Protein AF-H9ME21-F1 (afdb_monomer)

Mean predicted aligned error: 4.6 Å

Radius of gyration: 16.77 Å; Cα contacts (8 Å, |Δi|>4): 296; chains: 1; bounding box: 39×37×43 Å

Structure (mmCIF, N/CA/C/O backbone):
data_AF-H9ME21-F1
#
_entry.id   AF-H9ME21-F1
#
loop_
_atom_site.group_PDB
_atom_site.id
_atom_site.type_symbol
_atom_site.label_atom_id
_atom_site.label_alt_id
_atom_site.label_comp_id
_atom_site.label_asym_id
_atom_site.label_entity_id
_atom_site.label_seq_id
_atom_site.pdbx_PDB_ins_code
_atom_site.Cartn_x
_atom_site.Cartn_y
_atom_site.Cartn_z
_atom_site.occupancy
_atom_site.B_iso_or_equiv
_atom_site.auth_seq_id
_atom_site.auth_comp_id
_atom_site.auth_asym_id
_atom_site.auth_atom_id
_atom_site.pdbx_PDB_model_num
ATOM 1 N N . LEU A 1 1 ? 4.894 -11.163 -7.423 1.00 92.81 1 LEU A N 1
ATOM 2 C CA . LEU A 1 1 ? 4.086 -10.424 -8.412 1.00 92.81 1 LEU A CA 1
ATOM 3 C C . LEU A 1 1 ? 4.508 -10.835 -9.809 1.00 92.81 1 LEU A C 1
ATOM 5 O O . LEU A 1 1 ? 5.654 -11.232 -9.993 1.00 92.81 1 LEU A O 1
ATOM 9 N N . LEU A 1 2 ? 3.579 -10.739 -10.752 1.00 95.81 2 LEU A N 1
ATOM 10 C CA . LEU A 1 2 ? 3.787 -11.000 -12.171 1.00 95.81 2 LEU A CA 1
ATOM 11 C C . LEU A 1 2 ? 3.180 -9.832 -12.947 1.00 95.81 2 LEU A C 1
ATOM 13 O O . LEU A 1 2 ? 2.069 -9.416 -12.615 1.00 95.81 2 LEU A O 1
ATOM 17 N N . ALA A 1 3 ? 3.872 -9.350 -13.975 1.00 96.38 3 ALA A N 1
ATOM 18 C CA . ALA A 1 3 ? 3.255 -8.538 -15.015 1.00 96.38 3 ALA A CA 1
ATOM 19 C C . ALA A 1 3 ? 3.003 -9.399 -16.245 1.00 96.38 3 ALA A C 1
ATOM 21 O O . ALA A 1 3 ? 3.895 -10.112 -16.707 1.00 96.38 3 ALA A O 1
ATOM 22 N N . LEU A 1 4 ? 1.785 -9.309 -16.768 1.00 97.25 4 LEU A N 1
ATOM 23 C CA . LEU A 1 4 ? 1.371 -9.985 -17.987 1.00 97.25 4 LEU A CA 1
ATOM 24 C C . LEU A 1 4 ? 1.159 -8.942 -19.074 1.00 97.25 4 LEU A C 1
ATOM 26 O O . LEU A 1 4 ? 0.518 -7.915 -18.836 1.00 97.25 4 LEU A O 1
ATOM 30 N N . HIS A 1 5 ? 1.676 -9.210 -20.265 1.00 96.19 5 HIS A N 1
ATOM 31 C CA . HIS A 1 5 ? 1.363 -8.401 -21.4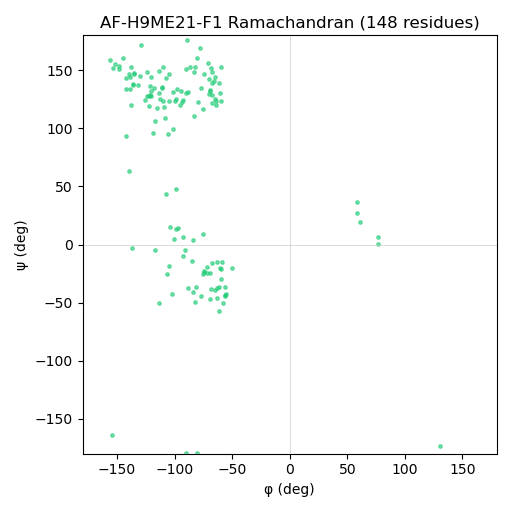28 1.00 96.19 5 HIS A CA 1
ATOM 32 C C . HIS A 1 5 ? -0.116 -8.604 -21.795 1.00 96.19 5 HIS A C 1
ATOM 34 O O . HIS A 1 5 ? -0.591 -9.732 -21.912 1.00 96.19 5 HIS A O 1
ATOM 40 N N . SER A 1 6 ? -0.873 -7.517 -21.950 1.00 95.62 6 SER A N 1
ATOM 41 C CA . SER A 1 6 ? -2.335 -7.584 -22.102 1.00 95.62 6 SER A CA 1
ATOM 42 C C . SER A 1 6 ? -2.801 -8.127 -23.456 1.00 95.62 6 SER A C 1
ATOM 44 O O . SER A 1 6 ? -3.947 -8.554 -23.565 1.00 95.62 6 SER A O 1
ATOM 46 N N . GLY A 1 7 ? -1.941 -8.111 -24.479 1.00 97.88 7 GLY A N 1
ATOM 47 C CA . GLY A 1 7 ? -2.292 -8.571 -25.826 1.00 97.88 7 GLY A CA 1
ATOM 48 C C . GLY A 1 7 ? -2.219 -10.088 -26.019 1.00 97.88 7 GLY A C 1
ATOM 49 O O . GLY A 1 7 ? -3.035 -10.652 -26.738 1.00 97.88 7 GLY A O 1
ATOM 50 N N . ASP A 1 8 ? -1.253 -10.751 -25.387 1.00 97.38 8 ASP A N 1
ATOM 51 C CA . ASP A 1 8 ? -0.922 -12.168 -25.620 1.00 97.38 8 ASP A CA 1
ATOM 52 C C . ASP A 1 8 ? -0.649 -12.959 -24.324 1.00 97.38 8 ASP A C 1
ATOM 54 O O . ASP A 1 8 ? -0.453 -14.172 -24.370 1.00 97.38 8 ASP A O 1
ATOM 58 N N . GLY A 1 9 ? -0.667 -12.305 -23.160 1.00 97.19 9 GLY A N 1
ATOM 59 C CA . GLY A 1 9 ? -0.600 -12.948 -21.850 1.00 97.19 9 GLY A CA 1
ATOM 60 C C . GLY A 1 9 ? 0.782 -13.444 -21.426 1.00 97.19 9 GLY A C 1
ATOM 61 O O . GLY A 1 9 ? 0.877 -14.101 -20.388 1.00 97.19 9 GLY A O 1
ATOM 62 N N . HIS A 1 10 ? 1.854 -13.157 -22.173 1.00 97.62 10 HIS A N 1
ATOM 63 C CA . HIS A 1 10 ? 3.193 -13.572 -21.749 1.00 97.62 10 HIS A CA 1
ATOM 64 C C . HIS A 1 10 ? 3.648 -12.802 -20.499 1.00 97.62 10 HIS A C 1
ATOM 66 O O . HIS A 1 10 ? 3.241 -11.664 -20.252 1.00 97.62 10 HIS A O 1
ATOM 72 N N . ILE A 1 11 ? 4.511 -13.430 -19.697 1.00 98.06 11 ILE A N 1
ATOM 73 C CA . ILE A 1 11 ? 5.088 -12.808 -18.502 1.00 98.06 11 ILE A CA 1
ATOM 74 C C . ILE A 1 11 ? 6.164 -11.812 -18.941 1.00 98.06 11 ILE A C 1
ATOM 76 O O . ILE A 1 11 ? 7.186 -12.215 -19.490 1.00 98.06 11 ILE A O 1
ATOM 80 N N . VAL A 1 12 ? 5.947 -10.527 -18.658 1.00 97.25 12 VAL A N 1
ATOM 81 C CA . VAL A 1 12 ? 6.930 -9.456 -18.898 1.00 97.25 12 VAL A CA 1
ATOM 82 C C . VAL A 1 12 ? 8.008 -9.489 -17.817 1.00 97.25 12 VAL A C 1
ATOM 84 O O . VAL A 1 12 ? 9.199 -9.424 -18.106 1.00 97.25 12 VAL A O 1
ATOM 87 N N . TRP A 1 13 ? 7.589 -9.644 -16.561 1.00 97.31 13 TRP A N 1
ATOM 88 C CA . TRP A 1 13 ? 8.482 -9.861 -15.428 1.00 97.31 13 TRP A CA 1
ATOM 89 C C . TRP A 1 13 ? 7.785 -10.655 -14.322 1.00 97.31 13 TRP A C 1
ATOM 91 O O . TRP A 1 13 ? 6.558 -10.660 -14.189 1.00 97.31 13 TRP A O 1
ATOM 101 N N . SER A 1 14 ? 8.595 -11.330 -13.508 1.00 97.19 14 SER A N 1
ATOM 102 C CA . SER A 1 14 ? 8.169 -12.104 -12.343 1.00 97.19 14 SER A CA 1
ATOM 103 C C . SER A 1 14 ? 9.129 -11.841 -11.196 1.00 97.19 14 SER A C 1
ATOM 105 O O . SER A 1 14 ? 10.323 -12.111 -11.321 1.00 97.19 14 SER A O 1
ATOM 107 N N . GLN A 1 15 ? 8.626 -11.321 -10.076 1.00 95.56 15 GLN A N 1
ATOM 108 C CA . GLN A 1 15 ? 9.483 -11.010 -8.936 1.00 95.56 15 GLN A CA 1
ATOM 109 C C . GLN A 1 15 ? 8.816 -11.318 -7.599 1.00 95.56 15 GLN A C 1
ATOM 111 O O . GLN A 1 15 ? 7.660 -10.963 -7.337 1.00 95.56 15 GLN A O 1
ATOM 116 N N . LEU A 1 16 ? 9.581 -11.972 -6.723 1.00 93.88 16 LEU A N 1
ATOM 117 C CA . LEU A 1 16 ? 9.257 -12.075 -5.307 1.00 93.88 16 LEU A CA 1
ATOM 118 C C . LEU A 1 16 ? 9.735 -10.808 -4.595 1.00 93.88 16 LEU A C 1
ATOM 120 O O . LEU A 1 16 ? 10.944 -10.592 -4.445 1.00 93.88 16 LEU A O 1
ATOM 124 N N . ILE A 1 17 ? 8.768 -10.010 -4.155 1.00 95.62 17 ILE A N 1
ATOM 125 C CA . ILE A 1 17 ? 8.980 -8.705 -3.530 1.00 95.62 17 ILE A CA 1
ATOM 126 C C . ILE A 1 17 ? 9.713 -8.872 -2.190 1.00 95.62 17 ILE A C 1
ATOM 128 O O . ILE A 1 17 ? 9.244 -9.661 -1.363 1.00 95.62 17 ILE A O 1
ATOM 132 N N . PRO A 1 18 ? 10.854 -8.188 -1.968 1.00 95.44 18 PRO A N 1
ATOM 133 C CA . PRO A 1 18 ? 11.674 -8.378 -0.773 1.00 95.44 18 PRO A CA 1
ATOM 134 C C . PRO A 1 18 ? 10.922 -8.176 0.546 1.00 95.44 18 PRO A C 1
ATOM 136 O O . PRO A 1 18 ? 11.055 -9.029 1.423 1.00 95.44 18 PRO A O 1
ATOM 139 N N . ALA A 1 19 ? 10.069 -7.151 0.666 1.00 95.25 19 ALA A N 1
ATOM 140 C CA . ALA A 1 19 ? 9.282 -6.905 1.882 1.00 95.25 19 ALA A CA 1
ATOM 141 C C . ALA A 1 19 ? 8.340 -8.057 2.282 1.00 95.25 19 ALA A C 1
ATOM 143 O O . ALA A 1 19 ? 7.947 -8.169 3.443 1.00 95.25 19 ALA A O 1
ATOM 144 N N . PHE A 1 20 ? 7.994 -8.934 1.334 1.00 94.88 20 PHE A N 1
ATOM 145 C CA . PHE A 1 20 ? 7.121 -10.091 1.544 1.00 94.88 20 PHE A CA 1
ATOM 146 C C . PHE A 1 20 ? 7.883 -11.417 1.603 1.00 94.88 20 PHE A C 1
ATOM 148 O O . PHE A 1 20 ? 7.286 -12.490 1.500 1.00 94.88 20 PHE A O 1
ATOM 155 N N . ARG A 1 21 ? 9.208 -11.371 1.770 1.00 94.75 21 ARG A N 1
ATOM 156 C CA . ARG A 1 21 ? 10.010 -12.560 2.060 1.00 94.75 21 ARG A CA 1
ATOM 157 C C . ARG A 1 21 ? 9.972 -12.865 3.548 1.00 94.75 21 ARG A C 1
ATOM 159 O O . ARG A 1 21 ? 9.905 -11.971 4.386 1.00 94.75 21 ARG A O 1
ATOM 166 N N . LYS A 1 22 ? 10.053 -14.153 3.861 1.00 94.38 22 LYS A N 1
ATOM 167 C CA . LYS A 1 22 ? 10.232 -14.623 5.229 1.00 94.38 22 LYS A CA 1
ATOM 168 C C . LYS A 1 22 ? 11.586 -14.135 5.758 1.00 94.38 22 LYS A C 1
ATOM 170 O O . LYS A 1 22 ? 12.613 -14.417 5.144 1.00 94.38 22 LYS A O 1
ATOM 175 N N . THR A 1 23 ? 11.577 -13.424 6.879 1.00 92.06 23 THR A N 1
ATOM 176 C CA . THR A 1 23 ? 12.770 -12.943 7.597 1.00 92.06 23 THR A CA 1
ATOM 177 C C . THR A 1 23 ? 12.674 -13.319 9.073 1.00 92.06 23 THR A C 1
ATOM 179 O O . THR A 1 23 ? 11.625 -13.780 9.519 1.00 92.06 23 THR A O 1
ATOM 182 N N . GLU A 1 24 ? 13.742 -13.115 9.850 1.00 90.19 24 GLU A N 1
ATOM 183 C CA . GLU A 1 24 ? 13.711 -13.334 11.306 1.00 90.19 24 GLU A CA 1
ATOM 184 C C . GLU A 1 24 ? 12.610 -12.507 11.984 1.00 90.19 24 GLU A C 1
ATOM 186 O O . GLU A 1 24 ? 11.814 -13.048 12.749 1.00 90.19 24 GLU A O 1
ATOM 191 N N . GLU A 1 25 ? 12.498 -11.235 11.600 1.00 87.31 25 GLU A N 1
ATOM 192 C CA . GLU A 1 25 ? 11.490 -10.279 12.079 1.00 87.31 25 GLU A CA 1
ATOM 193 C C . GLU A 1 25 ? 10.072 -10.597 11.589 1.00 87.31 25 GLU A C 1
ATOM 195 O O . GLU A 1 25 ? 9.095 -10.156 12.189 1.00 87.31 25 GLU A O 1
ATOM 200 N N . CYS A 1 26 ? 9.946 -11.314 10.467 1.00 91.00 26 CYS A N 1
ATOM 201 C CA . CYS A 1 26 ? 8.664 -11.601 9.849 1.00 91.00 26 CYS A CA 1
ATOM 202 C C . CYS A 1 26 ? 8.590 -13.000 9.260 1.00 91.00 26 CYS A C 1
ATOM 204 O O . CYS A 1 26 ? 8.924 -13.245 8.098 1.00 91.00 26 CYS A O 1
ATOM 206 N N . GLN A 1 27 ? 8.081 -13.922 10.069 1.00 92.75 27 GLN A N 1
ATOM 207 C CA . GLN A 1 27 ? 7.995 -15.331 9.702 1.00 92.75 27 GLN A CA 1
ATOM 208 C C . GLN A 1 27 ? 6.873 -15.624 8.695 1.00 92.75 27 GLN A C 1
ATOM 210 O O . GLN A 1 27 ? 6.971 -16.598 7.945 1.00 92.75 27 GLN A O 1
ATOM 215 N N . THR A 1 28 ? 5.832 -14.784 8.668 1.00 94.06 28 THR A N 1
ATOM 216 C CA . THR A 1 28 ? 4.588 -15.061 7.933 1.00 94.06 28 THR A CA 1
ATOM 217 C C . THR A 1 28 ? 4.043 -13.809 7.228 1.00 94.06 28 THR A C 1
ATOM 219 O O . THR A 1 28 ? 2.967 -13.320 7.575 1.00 94.06 28 THR A O 1
ATOM 222 N N . PRO A 1 29 ? 4.772 -13.232 6.256 1.00 95.12 29 PRO A N 1
ATOM 223 C CA . PRO A 1 29 ? 4.257 -12.112 5.476 1.00 95.12 29 PRO A CA 1
ATOM 224 C C . PRO A 1 29 ? 3.092 -12.561 4.583 1.00 95.12 29 PRO A C 1
ATOM 226 O O . PRO A 1 29 ? 3.142 -13.624 3.963 1.00 95.12 29 PRO A O 1
ATOM 229 N N . SER A 1 30 ? 2.051 -11.738 4.478 1.00 94.00 30 SER A N 1
ATOM 230 C CA . SER A 1 30 ? 0.918 -11.982 3.579 1.00 94.00 30 SER A CA 1
ATOM 231 C C . SER A 1 30 ? 0.468 -10.699 2.887 1.00 94.00 30 SER A C 1
ATOM 233 O O . SER A 1 30 ? 0.512 -9.615 3.470 1.00 94.00 30 SER A O 1
ATOM 235 N N . VAL A 1 31 ? 0.052 -10.822 1.625 1.00 94.44 31 VAL A N 1
ATOM 236 C CA 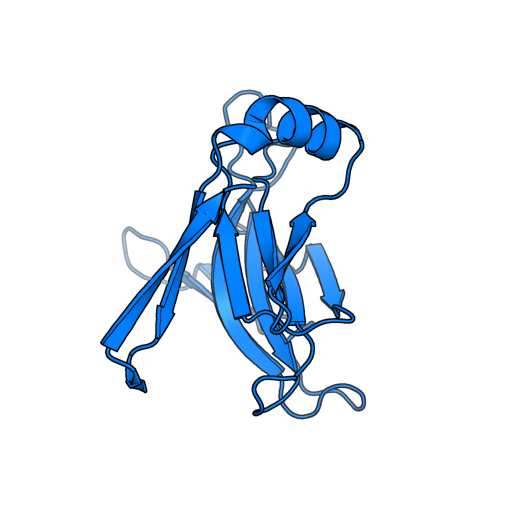. VAL A 1 31 ? -0.482 -9.708 0.832 1.00 94.44 31 VAL A CA 1
ATOM 237 C C . VAL A 1 31 ? -1.985 -9.606 1.070 1.00 94.44 31 VAL A C 1
ATOM 239 O O . VAL A 1 31 ? -2.699 -10.600 0.973 1.00 94.44 31 VAL A O 1
ATOM 242 N N . LEU A 1 32 ? -2.456 -8.395 1.351 1.00 92.44 32 LEU A N 1
ATOM 243 C CA . LEU A 1 32 ? -3.868 -8.072 1.549 1.00 92.44 32 LEU A CA 1
ATOM 244 C C . LEU A 1 32 ? -4.465 -7.397 0.311 1.00 92.44 32 LEU A C 1
ATOM 246 O O . LEU A 1 32 ? -5.589 -7.702 -0.082 1.00 92.44 32 LEU A O 1
ATOM 250 N N . LYS A 1 33 ? -3.730 -6.464 -0.308 1.00 94.81 33 LYS A N 1
ATOM 251 C CA . LYS A 1 33 ? -4.223 -5.691 -1.453 1.00 94.81 33 LYS A CA 1
ATOM 252 C C . LYS A 1 33 ? -3.086 -5.218 -2.349 1.00 94.81 33 LYS A C 1
ATOM 254 O O . LYS A 1 33 ? -1.980 -4.965 -1.881 1.00 94.81 33 LYS A O 1
ATOM 259 N N . VAL A 1 34 ? -3.393 -5.042 -3.628 1.00 95.81 34 VAL A N 1
ATOM 260 C CA . VAL A 1 34 ? -2.536 -4.353 -4.599 1.00 95.81 34 VAL A CA 1
ATOM 261 C C . VAL A 1 34 ? -3.346 -3.200 -5.178 1.00 95.81 34 VAL A C 1
ATOM 263 O O . VAL A 1 34 ? -4.484 -3.402 -5.602 1.00 95.81 34 VAL A O 1
ATOM 266 N N . LEU A 1 35 ? -2.791 -1.992 -5.145 1.00 95.19 35 LEU A N 1
ATOM 267 C CA . LEU A 1 35 ? -3.443 -0.765 -5.592 1.00 95.19 35 LEU A CA 1
ATOM 268 C C . LEU A 1 35 ? -2.527 0.017 -6.540 1.00 95.19 35 LEU A C 1
ATOM 270 O O . LEU A 1 35 ? -1.319 0.057 -6.313 1.00 95.19 35 LEU A O 1
ATOM 274 N N . PRO A 1 36 ? -3.071 0.701 -7.560 1.00 93.19 36 PRO A N 1
ATOM 275 C CA . PRO A 1 36 ? -2.323 1.737 -8.261 1.00 93.19 36 PRO A CA 1
ATOM 276 C C . PRO A 1 36 ? -1.935 2.837 -7.273 1.00 93.19 36 PRO A C 1
ATOM 278 O O . PRO A 1 36 ? -2.795 3.325 -6.534 1.00 93.19 36 PRO A O 1
ATOM 281 N N . TRP A 1 37 ? -0.663 3.227 -7.266 1.00 94.56 37 TRP A N 1
ATOM 282 C CA . TRP A 1 37 ? -0.174 4.275 -6.374 1.00 94.56 37 TRP A CA 1
ATOM 283 C C . TRP A 1 37 ? 0.259 5.514 -7.133 1.00 94.56 37 TRP A C 1
ATOM 285 O O . TRP A 1 37 ? -0.232 6.595 -6.827 1.00 94.56 37 TRP A O 1
ATOM 295 N N . ARG A 1 38 ? 1.099 5.348 -8.155 1.00 92.75 38 ARG A N 1
ATOM 296 C CA . ARG A 1 38 ? 1.542 6.437 -9.019 1.00 92.75 38 ARG A CA 1
ATOM 297 C C . ARG A 1 38 ? 1.194 6.132 -10.462 1.00 92.75 38 ARG A C 1
ATOM 299 O O . ARG A 1 38 ? 1.644 5.124 -11.011 1.00 92.75 38 ARG A O 1
ATOM 306 N N . ILE A 1 39 ? 0.375 6.997 -11.048 1.00 87.62 39 ILE A N 1
ATOM 307 C CA . ILE A 1 39 ? -0.054 6.910 -12.443 1.00 87.62 39 ILE A CA 1
ATOM 308 C C . ILE A 1 39 ? 0.441 8.187 -13.121 1.00 87.62 39 ILE A C 1
ATOM 310 O O . ILE A 1 39 ? -0.213 9.219 -12.994 1.00 87.62 39 ILE A O 1
ATOM 314 N N . PRO A 1 40 ? 1.604 8.152 -13.791 1.00 78.06 40 PRO A N 1
ATOM 315 C CA . PRO A 1 40 ? 2.156 9.341 -14.412 1.00 78.06 40 PRO A CA 1
ATOM 316 C C . PRO A 1 40 ? 1.220 9.827 -15.524 1.00 78.06 40 PRO A C 1
ATOM 318 O O . PRO A 1 40 ? 0.924 9.105 -16.480 1.00 78.06 40 PRO A O 1
ATOM 321 N N . HIS A 1 41 ? 0.736 11.058 -15.378 1.00 74.88 41 HIS A N 1
ATOM 322 C CA . HIS A 1 41 ? 0.078 11.814 -16.439 1.00 74.88 41 HIS A CA 1
ATOM 323 C C . HIS A 1 41 ? 1.120 12.628 -17.226 1.00 74.88 41 HIS A C 1
ATOM 325 O O . HIS A 1 41 ? 2.300 12.622 -16.888 1.00 74.88 41 HIS A O 1
ATOM 331 N N . GLN A 1 42 ? 0.708 13.317 -18.298 1.00 58.75 42 GLN A N 1
ATOM 332 C CA . GLN A 1 42 ? 1.598 13.952 -19.293 1.00 58.75 42 GLN A CA 1
ATOM 333 C C . GLN A 1 42 ? 2.720 14.854 -18.728 1.00 58.75 42 GLN A C 1
ATOM 335 O O . GLN A 1 42 ? 3.699 15.089 -19.431 1.00 58.75 42 GLN A O 1
ATOM 340 N N . HIS A 1 43 ? 2.605 15.347 -17.491 1.00 54.19 43 HIS A N 1
ATOM 341 C CA . HIS A 1 43 ? 3.609 16.193 -16.837 1.00 54.19 43 HIS A CA 1
ATOM 342 C C . HIS A 1 43 ? 4.642 15.433 -15.983 1.00 54.19 43 HIS A C 1
ATOM 344 O O . HIS A 1 43 ? 5.645 16.028 -15.605 1.00 54.19 43 HIS A O 1
ATOM 350 N N . ALA A 1 44 ? 4.450 14.135 -15.725 1.00 56.28 44 ALA A N 1
ATOM 351 C CA . ALA A 1 44 ? 5.310 13.304 -14.877 1.00 56.28 44 ALA A CA 1
ATOM 352 C C . ALA A 1 44 ? 6.158 12.308 -15.694 1.00 56.28 44 ALA A C 1
ATOM 354 O O . ALA A 1 44 ? 6.265 11.136 -15.342 1.00 56.28 44 ALA A O 1
ATOM 355 N N . LEU A 1 45 ? 6.744 12.763 -16.810 1.00 58.41 45 LEU A N 1
ATOM 356 C CA . LEU A 1 45 ? 7.602 11.927 -17.669 1.00 58.41 45 LEU A CA 1
ATOM 357 C C . LEU A 1 45 ? 8.849 11.388 -16.945 1.00 58.41 45 LEU A C 1
ATOM 359 O O . LEU A 1 45 ? 9.410 10.388 -17.387 1.00 58.41 45 LEU A O 1
ATOM 363 N N . ASP A 1 46 ? 9.251 12.016 -15.838 1.00 67.94 46 ASP A N 1
ATOM 364 C CA . ASP A 1 46 ? 10.437 11.632 -15.068 1.00 67.94 46 ASP A CA 1
ATOM 365 C C . ASP A 1 46 ? 10.172 10.507 -14.050 1.00 67.94 46 ASP A C 1
ATOM 367 O O . ASP A 1 46 ? 11.118 9.897 -13.551 1.00 67.94 46 ASP A O 1
ATOM 371 N N . GLU A 1 47 ? 8.907 10.197 -13.740 1.00 79.56 47 GLU A N 1
ATOM 372 C CA . GLU A 1 47 ? 8.553 9.254 -12.676 1.00 79.56 47 GLU A CA 1
ATOM 373 C C . GLU A 1 47 ? 7.916 7.973 -13.218 1.00 79.56 47 GLU A C 1
ATOM 375 O O . GLU A 1 47 ? 6.879 7.984 -13.884 1.00 79.56 47 GLU A O 1
ATOM 380 N N . SER A 1 48 ? 8.492 6.823 -12.863 1.00 87.31 48 SER A N 1
ATOM 381 C CA . SER A 1 48 ? 7.935 5.529 -13.259 1.00 87.31 48 SER A CA 1
ATOM 382 C C . SER A 1 48 ? 6.556 5.266 -12.637 1.00 87.31 48 SER A C 1
ATOM 384 O O . SER A 1 48 ? 6.355 5.563 -11.451 1.00 87.31 48 SER A O 1
ATOM 386 N N . PRO A 1 49 ? 5.625 4.610 -13.358 1.00 92.44 49 PRO A N 1
ATOM 387 C CA . PRO A 1 49 ? 4.386 4.120 -12.765 1.00 92.44 49 PRO A CA 1
ATOM 388 C C . PRO A 1 49 ? 4.679 3.104 -11.663 1.00 92.44 49 PRO A C 1
ATOM 390 O O . PRO A 1 49 ? 5.513 2.211 -11.826 1.00 92.44 49 PRO A O 1
ATOM 393 N N . ALA A 1 50 ? 3.946 3.182 -10.558 1.00 95.31 50 ALA A N 1
ATOM 394 C CA . ALA A 1 50 ? 4.176 2.322 -9.404 1.00 95.31 50 ALA A CA 1
ATOM 395 C C . ALA A 1 50 ? 2.870 1.835 -8.773 1.00 95.31 50 ALA A C 1
ATOM 397 O O . ALA A 1 50 ? 1.856 2.542 -8.733 1.00 95.31 50 ALA A O 1
ATOM 398 N N . VAL A 1 51 ? 2.917 0.613 -8.250 1.00 96.50 51 VAL A N 1
ATOM 399 C CA . VAL A 1 51 ? 1.834 -0.001 -7.481 1.00 96.50 51 VAL A CA 1
ATOM 400 C C . VAL A 1 51 ? 2.213 -0.072 -6.010 1.00 96.50 51 VAL A C 1
ATOM 402 O O . VAL A 1 51 ? 3.360 -0.341 -5.659 1.00 96.50 51 VAL A O 1
ATOM 405 N N . LEU A 1 52 ? 1.224 0.135 -5.150 1.00 97.44 52 LEU A N 1
ATOM 406 C CA . LEU A 1 52 ? 1.315 -0.093 -3.719 1.00 97.44 52 LEU A CA 1
ATOM 407 C C . LEU A 1 52 ? 0.807 -1.503 -3.411 1.00 97.44 52 LEU A C 1
ATOM 409 O O . LEU A 1 52 ? -0.341 -1.854 -3.695 1.00 97.44 52 LEU A O 1
ATOM 413 N N . ILE A 1 53 ? 1.658 -2.298 -2.780 1.00 97.38 53 ILE A N 1
ATOM 414 C CA . ILE A 1 53 ? 1.317 -3.578 -2.178 1.00 97.38 53 ILE A CA 1
ATOM 415 C C . ILE A 1 53 ? 1.130 -3.356 -0.688 1.00 97.38 53 ILE A C 1
ATOM 417 O O . ILE A 1 53 ? 2.014 -2.859 0.006 1.00 97.38 53 ILE A O 1
ATOM 421 N N . ILE A 1 54 ? -0.030 -3.770 -0.206 1.00 97.19 54 ILE A N 1
ATOM 422 C CA . ILE A 1 54 ? -0.430 -3.664 1.186 1.00 97.19 54 ILE A CA 1
ATOM 423 C C . ILE A 1 54 ? -0.522 -5.074 1.717 1.00 97.19 54 ILE A C 1
ATOM 425 O O . ILE A 1 54 ? -1.166 -5.937 1.116 1.00 97.19 54 ILE A O 1
ATOM 429 N N . GLY A 1 55 ? 0.097 -5.308 2.857 1.00 95.81 55 GLY A N 1
ATOM 430 C CA . GLY A 1 55 ? 0.028 -6.588 3.517 1.00 95.81 55 GLY A CA 1
ATOM 431 C C . GLY A 1 55 ? 0.237 -6.484 5.009 1.00 95.81 55 GLY A C 1
ATOM 432 O O . GLY A 1 55 ? 0.132 -5.404 5.587 1.00 95.81 55 GLY A O 1
ATOM 433 N N . LYS A 1 56 ? 0.521 -7.623 5.626 1.00 95.56 56 LYS A N 1
ATOM 434 C CA . LYS A 1 56 ? 0.772 -7.726 7.060 1.00 95.56 56 LYS A CA 1
ATOM 435 C C . LYS A 1 56 ? 1.818 -8.783 7.368 1.00 95.56 56 LYS A C 1
ATOM 437 O O . LYS A 1 56 ? 2.066 -9.680 6.556 1.00 95.56 56 LYS A O 1
ATOM 442 N N . CYS A 1 57 ? 2.403 -8.684 8.553 1.00 94.06 57 CYS A N 1
ATOM 443 C CA . CYS A 1 57 ? 3.332 -9.668 9.074 1.00 94.06 57 CYS A CA 1
ATOM 444 C C . CYS A 1 57 ? 2.694 -10.533 10.169 1.00 94.06 57 CYS A C 1
ATOM 446 O O . CYS A 1 57 ? 2.715 -10.154 11.333 1.00 94.06 57 CYS A O 1
ATOM 448 N N . GLY A 1 58 ? 2.172 -11.704 9.802 1.00 91.31 58 GLY A N 1
ATOM 449 C CA . GLY A 1 58 ? 1.521 -12.642 10.718 1.00 91.31 58 GLY A CA 1
ATOM 450 C C . GLY A 1 58 ? 0.151 -13.118 10.215 1.00 91.31 58 GLY A C 1
ATOM 451 O O . GLY A 1 58 ? -0.240 -12.867 9.071 1.00 91.31 58 GLY A O 1
ATOM 452 N N . LEU A 1 59 ? -0.564 -13.862 11.064 1.00 87.12 59 LEU A N 1
ATOM 453 C CA . LEU A 1 59 ? -1.876 -14.449 10.768 1.00 87.12 59 LEU A CA 1
ATOM 454 C C . LEU A 1 59 ? -3.055 -13.757 11.473 1.00 87.12 59 LEU A C 1
ATOM 456 O O . LEU A 1 59 ? -4.170 -13.796 10.951 1.00 87.12 59 LEU A O 1
ATOM 460 N N . GLY A 1 60 ? -2.825 -13.095 12.602 1.00 88.00 60 GLY A N 1
ATOM 461 C CA . GLY A 1 60 ? -3.828 -12.417 13.412 1.00 88.00 60 GLY A CA 1
ATOM 462 C C . GLY A 1 60 ? -4.272 -11.047 12.874 1.00 88.00 60 GLY A C 1
ATOM 463 O O . GLY A 1 60 ? -3.699 -10.512 11.920 1.00 88.00 60 GLY A O 1
ATOM 464 N N . PRO A 1 61 ? -5.343 -10.481 13.454 1.00 83.00 61 PRO A N 1
ATOM 465 C CA . PRO A 1 61 ? -5.865 -9.165 13.084 1.00 83.00 61 PRO A CA 1
ATOM 466 C C . PRO A 1 61 ? -5.004 -8.002 13.600 1.00 83.00 61 PRO A C 1
ATOM 468 O O . PRO A 1 61 ? -5.051 -6.922 13.022 1.00 83.00 61 PRO A O 1
ATOM 471 N N . ASP A 1 62 ? -4.214 -8.215 14.655 1.00 90.12 62 ASP A N 1
ATOM 472 C CA . ASP A 1 62 ? -3.378 -7.182 15.292 1.00 90.12 62 ASP A CA 1
ATOM 473 C C . ASP A 1 62 ? -1.945 -7.130 14.743 1.00 90.12 62 ASP A C 1
ATOM 475 O O . ASP A 1 62 ? -1.097 -6.388 15.238 1.00 90.12 62 ASP A O 1
ATOM 479 N N . ASP A 1 63 ? -1.673 -7.911 13.701 1.00 92.69 63 ASP A N 1
ATOM 480 C CA . ASP A 1 63 ? -0.368 -7.961 13.062 1.00 92.69 63 ASP A CA 1
ATOM 481 C C . ASP A 1 63 ? -0.051 -6.680 12.299 1.00 92.69 63 ASP A C 1
ATOM 483 O O . ASP A 1 63 ? -0.897 -6.092 11.620 1.00 92.69 63 ASP A O 1
ATOM 487 N N . THR A 1 64 ? 1.213 -6.277 12.364 1.00 93.94 64 THR A N 1
ATOM 488 C CA . THR A 1 64 ? 1.678 -5.021 11.785 1.00 93.94 64 THR A CA 1
ATOM 489 C C . THR A 1 64 ? 1.577 -5.005 10.265 1.00 93.94 64 THR A C 1
ATOM 491 O O . THR A 1 64 ? 1.857 -5.994 9.577 1.00 93.94 64 THR A O 1
ATOM 494 N N . GLY A 1 65 ? 1.188 -3.846 9.733 1.00 95.81 65 GLY A N 1
ATOM 495 C CA . GLY A 1 65 ? 1.099 -3.616 8.298 1.00 95.81 65 GLY A CA 1
ATOM 496 C C . GLY A 1 65 ? 2.463 -3.610 7.605 1.00 95.81 65 GLY A C 1
ATOM 497 O O . GLY A 1 65 ? 3.471 -3.182 8.167 1.00 95.81 65 GLY A O 1
ATOM 498 N N . ILE A 1 66 ? 2.479 -4.048 6.351 1.00 96.69 66 ILE A N 1
ATOM 499 C CA . ILE A 1 66 ? 3.609 -3.933 5.427 1.00 96.69 66 ILE A CA 1
ATOM 500 C C . ILE A 1 66 ? 3.130 -3.123 4.226 1.00 96.69 66 ILE A C 1
ATOM 502 O O . ILE A 1 66 ? 2.117 -3.469 3.616 1.00 96.69 66 ILE A O 1
ATOM 506 N N . LEU A 1 67 ? 3.867 -2.075 3.872 1.00 97.31 67 LEU A N 1
ATOM 507 C CA . LEU A 1 67 ? 3.711 -1.354 2.613 1.00 97.31 67 LEU A CA 1
ATOM 508 C C . LEU A 1 67 ? 4.940 -1.629 1.751 1.00 97.31 67 LEU A C 1
ATOM 510 O O . LEU A 1 67 ? 6.062 -1.585 2.249 1.00 97.31 67 LEU A O 1
ATOM 514 N N . SER A 1 68 ? 4.743 -1.910 0.471 1.00 97.56 68 SER A N 1
ATOM 515 C CA . SER A 1 68 ? 5.825 -2.020 -0.508 1.00 97.56 68 SER A CA 1
ATOM 516 C C . SER A 1 68 ? 5.391 -1.364 -1.803 1.00 97.56 68 SER A C 1
ATOM 518 O O . SER A 1 68 ? 4.275 -1.582 -2.274 1.00 97.56 68 SER A O 1
ATOM 520 N N . PHE A 1 69 ? 6.269 -0.553 -2.365 1.00 96.88 69 PHE A N 1
ATOM 521 C CA . PHE A 1 69 ? 6.023 0.216 -3.569 1.00 96.88 69 PHE A CA 1
ATOM 522 C C . PHE A 1 69 ? 6.864 -0.378 -4.675 1.00 96.88 69 PHE A C 1
ATOM 524 O O . PHE A 1 69 ? 8.078 -0.521 -4.541 1.00 96.88 69 PHE A O 1
ATOM 531 N N . VAL A 1 70 ? 6.210 -0.773 -5.757 1.00 97.44 70 VAL A N 1
ATOM 532 C CA . VAL A 1 70 ? 6.840 -1.553 -6.814 1.00 97.44 70 VAL A CA 1
ATOM 533 C C . VAL A 1 70 ? 6.682 -0.832 -8.134 1.00 97.44 70 VAL A C 1
ATOM 535 O O . VAL A 1 70 ? 5.574 -0.474 -8.532 1.00 97.44 70 VAL A O 1
ATOM 538 N N . ASP A 1 71 ? 7.806 -0.641 -8.811 1.00 95.38 71 ASP A N 1
ATOM 539 C CA . ASP A 1 71 ? 7.859 -0.136 -10.171 1.00 95.38 71 ASP A CA 1
ATOM 540 C C . ASP A 1 71 ? 7.092 -1.087 -11.097 1.00 95.38 71 ASP A C 1
ATOM 542 O O . ASP A 1 71 ? 7.365 -2.287 -11.165 1.00 95.38 71 ASP A O 1
ATOM 546 N N . SER A 1 72 ? 6.099 -0.554 -11.803 1.00 94.38 72 SER A N 1
ATOM 547 C CA . SER A 1 72 ? 5.159 -1.375 -12.572 1.00 94.38 72 SER A CA 1
ATOM 548 C C . SER A 1 72 ? 5.789 -1.921 -13.854 1.00 94.38 72 SER A C 1
ATOM 550 O O . SER A 1 72 ? 5.332 -2.931 -14.388 1.00 94.38 72 SER A O 1
ATOM 552 N N . HIS A 1 73 ? 6.835 -1.261 -14.356 1.00 91.50 73 HIS A N 1
ATOM 553 C CA . HIS A 1 73 ? 7.502 -1.625 -15.599 1.00 91.50 73 HIS A CA 1
ATOM 554 C C . HIS A 1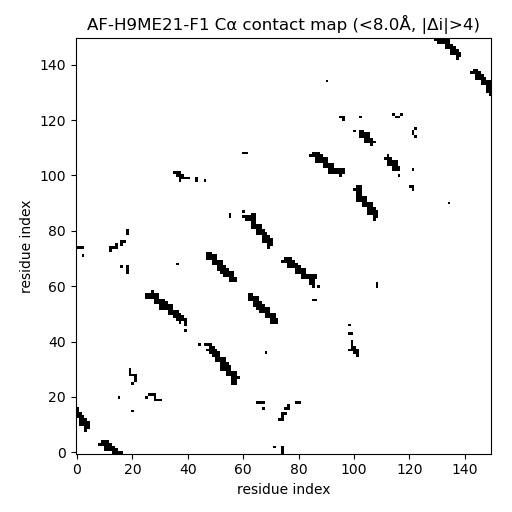 73 ? 8.545 -2.731 -15.395 1.00 91.50 73 HIS A C 1
ATOM 556 O O . HIS A 1 73 ? 8.625 -3.651 -16.201 1.00 91.50 73 HIS A O 1
ATOM 562 N N . SER A 1 74 ? 9.311 -2.661 -14.308 1.00 94.31 74 SER A N 1
ATOM 563 C CA . SER A 1 74 ? 10.431 -3.559 -14.007 1.00 94.31 74 SER A CA 1
ATOM 564 C C . SER A 1 74 ? 10.132 -4.601 -12.928 1.00 94.31 74 SER A C 1
ATOM 566 O O . SER A 1 74 ? 10.862 -5.583 -12.817 1.00 94.31 74 SER A O 1
ATOM 568 N N . GLY A 1 75 ? 9.098 -4.392 -12.106 1.00 95.88 75 GLY A N 1
ATOM 569 C CA . GLY A 1 75 ? 8.799 -5.227 -10.939 1.00 95.88 75 GLY A CA 1
ATOM 570 C C . GLY A 1 75 ? 9.700 -4.968 -9.728 1.00 95.88 75 GLY A C 1
ATOM 571 O O . GLY A 1 75 ? 9.523 -5.607 -8.685 1.00 95.88 75 GLY A O 1
ATOM 572 N N . LYS A 1 76 ? 10.642 -4.020 -9.837 1.00 96.69 76 LYS A N 1
ATOM 573 C CA . LYS A 1 76 ? 11.587 -3.673 -8.776 1.00 96.69 76 LYS A CA 1
ATOM 574 C C . LYS A 1 76 ? 10.867 -2.985 -7.616 1.00 96.69 76 LYS A C 1
ATOM 576 O O . LYS A 1 76 ? 10.118 -2.032 -7.812 1.00 96.69 76 LYS A O 1
ATOM 581 N N . GLU A 1 77 ? 11.154 -3.427 -6.395 1.00 97.31 77 GLU A N 1
ATOM 582 C CA . GLU A 1 77 ? 10.753 -2.702 -5.187 1.00 97.31 77 GLU A CA 1
ATOM 583 C C . GLU A 1 77 ? 11.533 -1.382 -5.090 1.00 97.31 77 GLU A C 1
ATOM 585 O O . GLU A 1 77 ? 12.767 -1.373 -5.105 1.00 97.31 77 GLU A O 1
ATOM 590 N N . LEU A 1 78 ? 10.794 -0.276 -5.045 1.00 95.44 78 LEU A N 1
ATOM 591 C CA . LEU A 1 78 ? 11.302 1.085 -4.906 1.00 95.44 78 LEU A CA 1
ATOM 592 C C . LEU A 1 78 ? 11.583 1.395 -3.436 1.00 95.44 78 LEU A C 1
ATOM 594 O O . LEU A 1 78 ? 12.673 1.839 -3.086 1.00 95.44 78 LEU A O 1
ATOM 598 N N . GLU A 1 79 ? 10.601 1.113 -2.585 1.00 95.38 79 GLU A N 1
ATOM 599 C CA . GLU A 1 79 ? 10.649 1.352 -1.147 1.00 95.38 79 GLU A CA 1
ATOM 600 C C . GLU A 1 79 ? 9.677 0.418 -0.417 1.00 95.38 79 GLU A C 1
ATOM 602 O O . GLU A 1 79 ? 8.731 -0.118 -1.001 1.00 95.38 79 GLU A O 1
ATOM 607 N N . SER A 1 80 ? 9.914 0.206 0.875 1.00 96.38 80 SER A N 1
ATOM 608 C CA . SER A 1 80 ? 9.004 -0.543 1.735 1.00 96.38 80 SER A CA 1
ATOM 609 C C . SER A 1 80 ? 9.035 -0.034 3.171 1.00 96.38 80 SER A C 1
ATOM 611 O O . SER A 1 80 ? 10.033 0.513 3.641 1.00 96.38 80 SER A O 1
ATOM 613 N N . TYR A 1 81 ? 7.923 -0.231 3.876 1.00 95.44 81 TYR A N 1
ATOM 614 C CA . TYR A 1 81 ? 7.754 0.164 5.267 1.00 95.44 81 TYR A CA 1
ATOM 615 C C . TYR A 1 81 ? 7.071 -0.946 6.057 1.00 95.44 81 TYR A C 1
ATOM 617 O O . TYR A 1 81 ? 6.070 -1.519 5.621 1.00 95.44 81 TYR A O 1
ATOM 625 N N . ARG A 1 82 ? 7.573 -1.195 7.268 1.00 93.62 82 ARG A N 1
ATOM 626 C CA . ARG A 1 82 ? 6.821 -1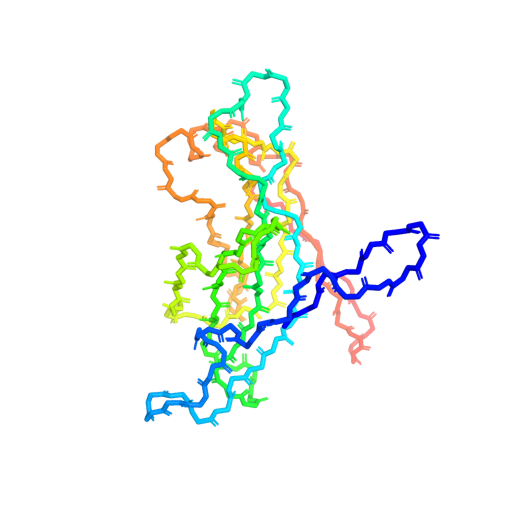.890 8.316 1.00 93.62 82 ARG A CA 1
ATOM 627 C C . ARG A 1 82 ? 6.125 -0.845 9.174 1.00 93.62 82 ARG A C 1
ATOM 629 O O . ARG A 1 82 ? 6.772 0.062 9.692 1.00 93.62 82 ARG A O 1
ATOM 636 N N . LEU A 1 83 ? 4.814 -0.964 9.308 1.00 94.69 83 LEU A N 1
ATOM 637 C CA . LEU A 1 83 ? 4.013 -0.056 10.117 1.00 94.69 83 LEU A CA 1
ATOM 638 C C . LEU A 1 83 ? 4.070 -0.475 11.587 1.00 94.69 83 LEU A C 1
ATOM 640 O O . LEU A 1 83 ? 4.235 -1.647 11.910 1.00 94.69 83 LEU A O 1
ATOM 644 N N . SER A 1 84 ? 3.890 0.482 12.493 1.00 93.75 84 SER A N 1
ATOM 645 C CA . SER A 1 84 ? 3.750 0.213 13.931 1.00 93.75 84 SER A CA 1
ATOM 646 C C . SER A 1 84 ? 2.317 -0.151 14.338 1.00 93.75 84 SER A C 1
ATOM 648 O O . SER A 1 84 ? 2.034 -0.298 15.525 1.00 93.75 84 SER A O 1
ATOM 650 N N . TYR A 1 85 ? 1.410 -0.268 13.366 1.00 94.69 85 TYR A N 1
ATOM 651 C CA . TYR A 1 85 ? -0.014 -0.512 13.561 1.00 94.69 85 TYR A CA 1
ATOM 652 C C . TYR A 1 85 ? -0.545 -1.540 12.545 1.00 94.69 85 TYR A C 1
ATOM 654 O O . TYR A 1 85 ? 0.017 -1.671 11.448 1.00 94.69 85 TYR A O 1
ATOM 662 N N . PRO A 1 86 ? -1.612 -2.281 12.896 1.00 95.31 86 PRO A N 1
ATOM 663 C CA . PRO A 1 86 ? -2.325 -3.138 11.957 1.00 95.31 86 PRO A CA 1
ATOM 664 C C . PRO A 1 86 ? -3.126 -2.305 10.954 1.00 95.31 86 PRO A C 1
ATOM 666 O O . PRO A 1 86 ? -3.511 -1.172 11.238 1.00 95.31 86 PRO A O 1
ATOM 669 N N . ILE A 1 87 ? -3.406 -2.880 9.785 1.00 94.25 87 ILE A N 1
ATOM 670 C CA . ILE A 1 87 ? -4.246 -2.254 8.757 1.00 94.25 87 ILE A CA 1
ATOM 671 C C . ILE A 1 87 ? -5.579 -3.001 8.711 1.00 94.25 87 ILE A C 1
ATOM 673 O O . ILE A 1 87 ? -5.639 -4.130 8.227 1.00 94.25 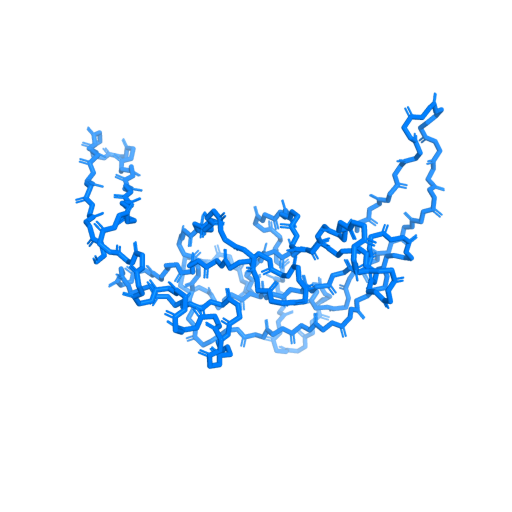87 ILE A O 1
ATOM 677 N N . SER A 1 88 ? -6.646 -2.358 9.183 1.00 90.69 88 SER A N 1
ATOM 678 C CA . SER A 1 88 ? -8.015 -2.881 9.128 1.00 90.69 88 SER A CA 1
ATOM 679 C C . SER A 1 88 ? -8.717 -2.498 7.823 1.00 90.69 88 SER A C 1
ATOM 681 O O . SER A 1 88 ? -9.450 -3.298 7.240 1.00 90.69 88 SER A O 1
ATOM 683 N N . GLN A 1 89 ? -8.461 -1.286 7.324 1.00 91.12 89 GLN A N 1
ATOM 684 C CA . GLN A 1 89 ? -9.057 -0.762 6.100 1.00 91.12 89 GLN A CA 1
ATOM 685 C C . GLN A 1 89 ? -8.095 0.186 5.381 1.00 91.12 89 GLN A C 1
ATOM 687 O O . GLN A 1 89 ? -7.266 0.857 5.991 1.00 91.12 89 GLN A O 1
ATOM 692 N N . VAL A 1 90 ? -8.231 0.252 4.057 1.00 92.94 90 VAL A N 1
ATOM 693 C CA . VAL A 1 90 ? -7.462 1.152 3.193 1.00 92.94 90 VAL A CA 1
ATOM 694 C C . VAL A 1 90 ? -8.435 1.963 2.354 1.00 92.94 90 VAL A C 1
ATOM 696 O O . VAL A 1 90 ? -9.237 1.385 1.614 1.00 92.94 90 VAL A O 1
ATOM 699 N N . ILE A 1 91 ? -8.329 3.285 2.435 1.00 91.50 91 ILE A N 1
ATOM 700 C CA . ILE A 1 91 ? -9.188 4.223 1.716 1.00 91.50 91 ILE A CA 1
ATOM 701 C C . ILE A 1 91 ? -8.310 5.033 0.757 1.00 91.50 91 ILE A C 1
ATOM 703 O O . ILE A 1 91 ? -7.546 5.884 1.213 1.00 91.50 91 ILE A O 1
ATOM 707 N N . PRO A 1 92 ? -8.372 4.777 -0.561 1.00 92.38 92 PRO A N 1
ATOM 708 C CA . PRO A 1 92 ? -7.721 5.642 -1.535 1.00 92.38 92 PRO A CA 1
ATOM 709 C C . PRO A 1 92 ? -8.449 6.988 -1.582 1.00 92.38 92 PRO A C 1
ATOM 711 O O . PRO A 1 92 ? -9.675 7.032 -1.686 1.00 92.38 92 PRO A O 1
ATOM 714 N N . LEU A 1 93 ? -7.696 8.080 -1.518 1.00 92.56 93 LEU A N 1
ATOM 715 C CA . LEU A 1 93 ? -8.234 9.428 -1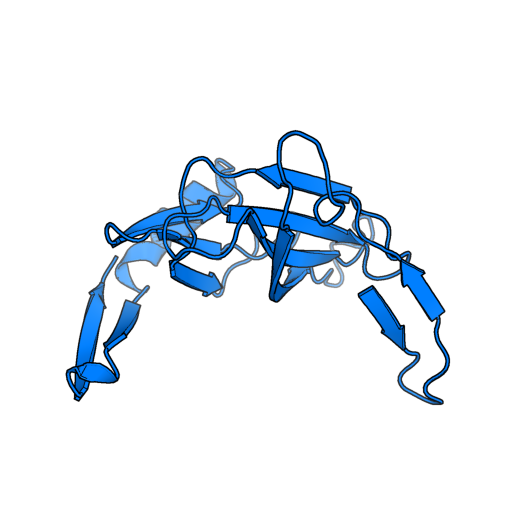.654 1.00 92.56 93 LEU A CA 1
ATOM 716 C C . LEU A 1 93 ? -8.289 9.831 -3.137 1.00 92.56 93 LEU A C 1
ATOM 718 O O . LEU A 1 93 ? -7.484 9.348 -3.938 1.00 92.56 93 LEU A O 1
ATOM 722 N N . PRO A 1 94 ? -9.215 10.724 -3.532 1.00 88.50 94 PRO A N 1
ATOM 723 C CA . PRO A 1 94 ? -9.385 11.140 -4.927 1.00 88.50 94 PRO A CA 1
ATOM 724 C C . PRO A 1 94 ? -8.298 12.111 -5.420 1.00 88.50 94 PRO A C 1
ATOM 726 O O . PRO A 1 94 ? -8.432 12.686 -6.495 1.00 88.50 94 PRO A O 1
ATOM 729 N N . MET A 1 95 ? -7.241 12.319 -4.638 1.00 89.56 95 MET A N 1
ATOM 730 C CA . MET A 1 95 ? -6.210 13.323 -4.868 1.00 89.56 95 MET A CA 1
ATOM 731 C C . MET A 1 95 ? -4.829 12.681 -5.014 1.00 89.56 95 MET A C 1
ATOM 733 O O . MET A 1 95 ? -4.510 11.695 -4.339 1.00 89.56 95 MET A O 1
ATOM 737 N N . THR A 1 96 ? -4.020 13.267 -5.889 1.00 91.94 96 THR A N 1
ATOM 738 C CA . THR A 1 96 ? -2.598 12.970 -6.064 1.00 91.94 96 THR A CA 1
ATOM 739 C C . THR A 1 96 ? -1.772 14.181 -5.647 1.00 91.94 96 THR A C 1
ATOM 741 O O . THR A 1 96 ? -2.259 15.308 -5.723 1.00 91.94 96 THR A O 1
ATOM 744 N N . ASP A 1 97 ? -0.560 13.953 -5.150 1.00 90.88 97 ASP A N 1
ATOM 745 C CA . ASP A 1 97 ? 0.400 15.035 -4.915 1.00 90.88 97 ASP A CA 1
ATOM 746 C C . ASP A 1 97 ? 1.125 15.448 -6.209 1.00 90.88 97 ASP A C 1
ATOM 748 O O . ASP A 1 97 ? 0.879 14.892 -7.283 1.00 90.88 97 ASP A O 1
ATOM 752 N N . SER A 1 98 ? 2.034 16.421 -6.115 1.00 89.88 98 SER A N 1
ATOM 753 C CA . SER A 1 98 ? 2.837 16.902 -7.247 1.00 89.88 98 SER A CA 1
ATOM 754 C C . SER A 1 98 ? 3.702 15.833 -7.929 1.00 89.88 98 SER A C 1
ATOM 756 O O . SER A 1 98 ? 4.153 16.050 -9.052 1.00 89.88 98 SER A O 1
ATOM 758 N N . THR A 1 99 ? 3.912 14.677 -7.293 1.00 88.94 99 THR A N 1
ATOM 759 C CA . THR A 1 99 ? 4.636 13.524 -7.856 1.00 88.94 99 THR A CA 1
ATOM 760 C C . THR A 1 99 ? 3.697 12.449 -8.409 1.00 88.94 99 THR A C 1
ATOM 762 O O . THR A 1 99 ? 4.117 11.323 -8.677 1.00 88.94 99 THR A O 1
ATOM 765 N N . GLU A 1 100 ? 2.414 12.782 -8.568 1.00 90.88 100 GLU A N 1
ATOM 766 C CA . GLU A 1 100 ? 1.342 11.887 -9.009 1.00 90.88 100 GLU A CA 1
ATOM 767 C C . GLU A 1 100 ? 1.115 10.684 -8.078 1.00 90.88 100 GLU A C 1
ATOM 769 O O . GLU A 1 100 ? 0.509 9.680 -8.470 1.00 90.88 100 GLU A O 1
ATOM 774 N N . GLN A 1 101 ? 1.582 10.761 -6.826 1.00 92.38 101 GLN A N 1
ATOM 775 C CA . GLN A 1 101 ? 1.321 9.730 -5.829 1.00 92.38 101 GLN A CA 1
ATOM 776 C C . GLN A 1 101 ? -0.076 9.927 -5.260 1.00 92.38 101 GLN A C 1
ATOM 778 O O . GLN A 1 101 ? -0.413 10.973 -4.703 1.00 92.38 101 GLN A O 1
ATOM 783 N N . ARG A 1 102 ? -0.911 8.897 -5.371 1.00 93.75 102 ARG A N 1
ATOM 784 C CA . ARG A 1 102 ? -2.243 8.888 -4.775 1.00 93.75 102 ARG A CA 1
ATOM 785 C C . ARG A 1 102 ? -2.139 8.808 -3.258 1.00 93.75 102 ARG A C 1
ATOM 787 O O . ARG A 1 102 ? -1.503 7.900 -2.711 1.00 93.75 102 ARG A O 1
ATOM 794 N N . LEU A 1 103 ? -2.848 9.706 -2.583 1.00 95.06 103 LEU A N 1
ATOM 795 C CA . LEU A 1 103 ? -2.954 9.679 -1.130 1.00 95.06 103 LEU A CA 1
ATOM 796 C C . LEU A 1 103 ? -3.882 8.541 -0.685 1.00 95.06 103 LEU A C 1
ATOM 798 O O . LEU A 1 103 ? -4.865 8.204 -1.345 1.00 95.06 103 LEU A O 1
ATOM 802 N N . HIS A 1 104 ? -3.576 7.959 0.464 1.00 95.25 104 HIS A N 1
ATOM 803 C CA . HIS A 1 104 ? -4.323 6.882 1.091 1.00 95.25 104 HIS A CA 1
ATOM 804 C C . HIS A 1 104 ? -4.489 7.170 2.582 1.00 95.25 104 HIS A C 1
ATOM 806 O O . HIS A 1 104 ? -3.601 7.731 3.227 1.00 95.25 104 HIS A O 1
ATOM 812 N N . LEU A 1 105 ? -5.617 6.737 3.137 1.00 94.44 105 LEU A N 1
ATOM 813 C CA . LEU A 1 105 ? -5.788 6.580 4.573 1.00 94.44 105 LEU A CA 1
ATOM 814 C C . LEU A 1 105 ? -5.724 5.100 4.921 1.00 94.44 105 LEU A C 1
ATOM 816 O O . LEU A 1 105 ? -6.513 4.295 4.418 1.00 94.44 105 LEU A O 1
ATOM 820 N N . PHE A 1 106 ? -4.800 4.759 5.808 1.00 94.88 106 PHE A N 1
ATOM 821 C CA . PHE A 1 106 ? -4.745 3.455 6.450 1.00 94.88 106 PHE A CA 1
ATOM 822 C C . PHE A 1 106 ? -5.455 3.554 7.791 1.00 94.88 106 PHE A C 1
ATOM 824 O O . PHE A 1 106 ? -5.065 4.358 8.632 1.00 94.88 106 PHE A O 1
ATOM 831 N N . VAL A 1 107 ? -6.510 2.774 7.985 1.00 92.88 107 VAL A N 1
ATOM 832 C CA . VAL A 1 107 ? -7.235 2.720 9.256 1.00 92.88 107 VAL A CA 1
ATOM 833 C C . VAL A 1 107 ? -6.731 1.519 10.046 1.00 92.88 107 VAL A C 1
ATOM 835 O O . VAL A 1 107 ? -6.608 0.430 9.486 1.00 92.88 107 VAL A O 1
ATOM 838 N N . ASP A 1 108 ? -6.442 1.711 11.331 1.00 93.06 108 ASP A N 1
ATOM 839 C CA . ASP A 1 108 ? -6.088 0.628 12.252 1.00 93.06 108 ASP A CA 1
ATOM 840 C C . ASP A 1 108 ? -7.309 0.017 12.972 1.00 93.06 108 ASP A C 1
ATOM 842 O O . ASP A 1 108 ? -8.462 0.399 12.743 1.00 93.06 108 ASP A O 1
ATOM 846 N N . ASN A 1 109 ? -7.072 -0.975 13.835 1.00 89.94 109 ASN A N 1
ATOM 847 C CA . ASN A 1 109 ? -8.124 -1.659 14.604 1.00 89.94 109 ASN A CA 1
ATOM 848 C C . ASN A 1 109 ? -8.784 -0.751 15.660 1.00 89.94 109 ASN A C 1
ATOM 850 O O . ASN A 1 109 ? -9.870 -1.053 16.154 1.00 89.94 109 ASN A O 1
ATOM 854 N N . ASN A 1 110 ? -8.161 0.383 15.990 1.00 89.62 110 ASN A N 1
ATOM 855 C CA . ASN A 1 110 ? -8.654 1.373 16.943 1.00 89.62 110 ASN A CA 1
ATOM 856 C C . ASN A 1 110 ? -9.382 2.534 16.245 1.00 89.62 110 ASN A C 1
ATOM 858 O O . ASN A 1 110 ? -9.616 3.565 16.878 1.00 89.62 110 ASN A O 1
ATOM 862 N N . ALA A 1 111 ? -9.729 2.372 14.962 1.00 87.44 111 ALA A N 1
ATOM 863 C CA . ALA A 1 111 ? -10.361 3.384 14.121 1.00 87.44 111 ALA A CA 1
ATOM 864 C C . ALA A 1 111 ? -9.540 4.681 13.983 1.00 87.44 111 ALA A C 1
ATOM 866 O O . ALA A 1 111 ? -10.103 5.751 13.746 1.00 87.44 111 ALA A O 1
ATOM 867 N N . ARG A 1 112 ? -8.208 4.611 14.113 1.00 91.12 112 ARG A N 1
ATOM 868 C CA . ARG A 1 112 ? -7.332 5.752 13.821 1.00 91.12 112 ARG A CA 1
ATOM 869 C C . ARG A 1 112 ? -6.932 5.699 12.356 1.00 91.12 112 ARG A C 1
ATOM 871 O O . ARG A 1 112 ? -6.483 4.662 11.871 1.00 91.12 112 ARG A O 1
ATOM 878 N N . ALA A 1 113 ? -7.094 6.822 11.666 1.00 91.75 113 ALA A N 1
ATOM 879 C CA . ALA A 1 113 ? -6.701 6.976 10.275 1.00 91.75 113 ALA A CA 1
ATOM 880 C C . ALA A 1 113 ? -5.297 7.586 10.174 1.00 91.75 113 ALA A C 1
ATOM 882 O O . ALA A 1 113 ? -4.996 8.604 10.798 1.00 91.75 113 ALA A O 1
ATOM 883 N N . HIS A 1 114 ? -4.454 6.976 9.349 1.00 94.56 114 HIS A N 1
ATOM 884 C CA . HIS A 1 114 ? -3.079 7.384 9.095 1.00 94.56 114 HIS A CA 1
ATOM 885 C C . HIS A 1 114 ? -2.944 7.807 7.632 1.00 94.56 114 HIS A C 1
ATOM 887 O O . HIS A 1 114 ? -3.158 6.999 6.729 1.00 94.56 114 HIS A O 1
ATOM 893 N N . LEU A 1 115 ? -2.607 9.078 7.401 1.00 95.12 115 LEU A N 1
ATOM 894 C CA . LEU A 1 115 ? -2.410 9.634 6.060 1.00 95.12 115 LEU A CA 1
ATOM 895 C C . LEU A 1 115 ? -1.059 9.220 5.474 1.00 95.12 115 LEU A C 1
ATOM 897 O O . LEU A 1 115 ? -0.026 9.342 6.136 1.00 95.12 115 LEU A O 1
ATOM 901 N N . PHE A 1 116 ? -1.075 8.808 4.209 1.00 94.69 116 PHE A N 1
ATOM 902 C CA . PHE A 1 116 ? 0.117 8.493 3.434 1.00 94.69 116 PHE A CA 1
ATOM 903 C C . PHE A 1 116 ? -0.031 8.938 1.965 1.00 94.69 116 PHE A C 1
ATOM 905 O O . PHE A 1 116 ? -1.109 8.750 1.407 1.00 94.69 116 PHE A O 1
ATOM 912 N N . PRO A 1 117 ? 1.022 9.439 1.296 1.00 93.19 117 PRO A N 1
ATOM 913 C CA . PRO A 1 117 ? 2.293 9.874 1.873 1.00 93.19 117 PRO A CA 1
ATOM 914 C C . PRO A 1 117 ? 2.083 11.009 2.882 1.00 93.19 117 PRO A C 1
ATOM 916 O O . PRO A 1 117 ? 1.118 11.765 2.798 1.00 93.19 117 PRO A O 1
ATOM 919 N N . ARG A 1 118 ? 2.977 11.136 3.868 1.00 92.12 118 ARG A N 1
ATOM 920 C CA . ARG A 1 118 ? 2.873 12.168 4.917 1.00 92.12 118 ARG A CA 1
ATOM 921 C C . ARG A 1 118 ? 3.769 13.373 4.619 1.00 92.12 118 ARG A C 1
ATOM 923 O O . ARG A 1 118 ? 4.522 13.826 5.478 1.00 92.12 118 ARG A O 1
ATOM 930 N N . THR A 1 119 ? 3.716 13.873 3.388 1.00 94.69 119 THR A N 1
ATOM 931 C CA . THR A 1 119 ? 4.418 15.104 3.000 1.00 94.69 119 THR A CA 1
ATOM 932 C C . THR A 1 119 ? 3.625 16.338 3.443 1.00 94.69 119 THR A C 1
ATOM 934 O O . THR A 1 119 ? 2.421 16.263 3.703 1.00 94.69 119 THR A O 1
ATOM 937 N N . ASN A 1 120 ? 4.286 17.498 3.528 1.00 95.88 120 ASN A N 1
ATOM 938 C CA . ASN A 1 120 ? 3.603 18.761 3.841 1.00 95.88 120 ASN A CA 1
ATOM 939 C C . ASN A 1 120 ? 2.546 19.113 2.785 1.00 95.88 120 ASN A C 1
ATOM 941 O O . ASN A 1 120 ? 1.477 19.616 3.129 1.00 95.88 120 ASN A O 1
ATOM 945 N N . GLU A 1 121 ? 2.829 18.817 1.515 1.00 95.56 121 GLU A N 1
ATOM 946 C CA . GLU A 1 121 ? 1.880 18.988 0.417 1.00 95.56 121 GLU A CA 1
ATOM 947 C C . GLU A 1 121 ? 0.648 18.106 0.633 1.00 95.56 121 GLU A C 1
ATOM 949 O O . GLU A 1 121 ? -0.456 18.639 0.764 1.00 95.56 121 GLU A O 1
ATOM 954 N N . ALA A 1 122 ? 0.843 16.791 0.779 1.00 95.06 122 ALA A N 1
ATOM 955 C CA . ALA A 1 122 ? -0.238 15.830 0.974 1.00 95.06 122 ALA A CA 1
ATOM 956 C C . ALA A 1 122 ? -1.112 16.186 2.187 1.00 95.06 122 ALA A C 1
ATOM 958 O O . ALA A 1 122 ? -2.340 16.180 2.096 1.00 95.06 122 ALA A O 1
ATOM 959 N N . LEU A 1 123 ? -0.490 16.581 3.304 1.00 95.19 123 LEU A N 1
ATOM 960 C CA . LEU A 1 123 ? -1.205 17.038 4.494 1.00 95.19 123 LEU A CA 1
ATOM 961 C C . LEU A 1 123 ? -2.020 18.308 4.217 1.00 95.19 123 LEU A C 1
ATOM 963 O O . LEU A 1 123 ? -3.187 18.384 4.595 1.00 95.19 123 LEU A O 1
ATOM 967 N N . SER A 1 124 ? -1.432 19.298 3.543 1.00 95.38 124 SER A N 1
ATOM 968 C CA . SER A 1 124 ? -2.126 20.549 3.219 1.00 95.38 124 SER A CA 1
ATOM 969 C C . SER A 1 124 ? -3.325 20.328 2.292 1.00 95.38 124 SER A C 1
ATOM 971 O O . SER A 1 124 ? -4.359 20.975 2.456 1.00 95.38 124 SER A O 1
ATOM 973 N N . MET A 1 125 ? -3.209 19.401 1.338 1.00 93.81 125 MET A N 1
ATOM 974 C CA . MET A 1 125 ? -4.291 19.028 0.434 1.00 93.81 125 MET A CA 1
ATOM 975 C C . MET A 1 125 ? -5.389 18.287 1.195 1.00 93.81 125 MET A C 1
ATOM 977 O O . MET A 1 125 ? -6.562 18.638 1.066 1.00 93.81 125 MET A O 1
ATOM 981 N N . PHE A 1 126 ? -5.011 17.312 2.025 1.00 94.38 126 PHE A N 1
ATOM 982 C CA . PHE A 1 126 ? -5.936 16.541 2.849 1.00 94.38 126 PHE A CA 1
ATOM 983 C C . PHE A 1 126 ? -6.749 17.443 3.780 1.00 94.38 126 PHE A C 1
ATOM 985 O O . PHE A 1 126 ? -7.973 17.393 3.750 1.00 94.38 126 PHE A O 1
ATOM 992 N N . LEU A 1 127 ? -6.101 18.336 4.534 1.00 93.81 127 LEU A N 1
ATOM 993 C CA . LEU A 1 127 ? -6.785 19.236 5.473 1.00 93.81 127 LEU A CA 1
ATOM 994 C C . LEU A 1 127 ? -7.807 20.157 4.788 1.00 93.81 127 LEU A C 1
ATOM 996 O O . LEU A 1 127 ? -8.816 20.506 5.393 1.00 93.81 127 LEU A O 1
ATOM 1000 N N . LYS A 1 128 ? -7.586 20.527 3.520 1.00 93.44 128 LYS A N 1
ATOM 1001 C CA . LYS A 1 128 ? -8.545 21.327 2.738 1.00 93.44 128 LYS A CA 1
ATOM 1002 C C . LYS A 1 128 ? -9.791 20.544 2.322 1.00 93.44 128 LYS A C 1
ATOM 1004 O O . LYS A 1 128 ? -10.812 21.163 2.043 1.00 93.44 128 LYS A O 1
ATOM 1009 N N . GLN A 1 129 ? -9.702 19.218 2.222 1.00 89.81 129 GLN A N 1
ATOM 1010 C CA . GLN A 1 129 ? -10.770 18.364 1.692 1.00 89.81 129 GLN A CA 1
ATOM 1011 C C . GLN A 1 129 ? -11.325 17.363 2.712 1.00 89.81 129 GLN A C 1
ATOM 1013 O O . GLN A 1 129 ? -12.292 16.675 2.396 1.00 89.81 129 GLN A O 1
ATOM 1018 N N . MET A 1 130 ? -10.755 17.286 3.921 1.00 89.88 130 MET A N 1
ATOM 1019 C CA . MET A 1 130 ? -11.059 16.232 4.896 1.00 89.88 130 MET A CA 1
ATOM 1020 C C . MET A 1 130 ? -12.547 16.138 5.245 1.00 89.88 130 MET A C 1
ATOM 1022 O O . MET A 1 130 ? -13.082 15.038 5.307 1.00 89.88 130 MET A O 1
ATOM 1026 N N . SER A 1 131 ? -13.242 17.278 5.313 1.00 90.44 131 SER A N 1
ATOM 1027 C CA . SER A 1 131 ? -14.678 17.349 5.606 1.00 90.44 131 SER A CA 1
ATOM 1028 C C . SER A 1 131 ? -15.571 16.675 4.557 1.00 90.44 131 SER A C 1
ATOM 1030 O O . SER A 1 131 ? -16.755 16.465 4.805 1.00 90.44 131 SER A O 1
ATOM 1032 N N . ASN A 1 132 ? -15.029 16.381 3.372 1.00 88.69 132 ASN A N 1
ATOM 1033 C CA . ASN A 1 132 ? -15.730 15.713 2.274 1.00 88.69 132 ASN A CA 1
ATOM 1034 C C . ASN A 1 132 ? -15.385 14.218 2.191 1.00 88.69 132 ASN A C 1
ATOM 1036 O O . ASN A 1 132 ? -15.795 13.543 1.245 1.00 88.69 132 ASN A O 1
ATOM 1040 N N . ILE A 1 133 ? -14.600 13.702 3.140 1.00 87.44 133 ILE A N 1
ATOM 1041 C CA . ILE A 1 133 ? -14.177 12.306 3.183 1.00 87.44 133 ILE A CA 1
ATOM 1042 C C . ILE A 1 133 ? -15.061 11.561 4.178 1.00 87.44 133 ILE A C 1
ATOM 1044 O O . ILE A 1 133 ? -15.135 11.900 5.359 1.00 87.44 133 ILE A O 1
ATOM 1048 N N . TYR A 1 134 ? -15.700 10.503 3.688 1.00 87.44 134 TYR A N 1
ATOM 1049 C CA . TYR A 1 134 ? -16.552 9.629 4.480 1.00 87.44 134 TYR A CA 1
ATOM 1050 C C . TYR A 1 134 ? -16.022 8.200 4.421 1.00 87.44 134 TYR A C 1
ATOM 1052 O O . TYR A 1 134 ? -15.669 7.694 3.355 1.00 87.44 134 TYR A O 1
ATOM 1060 N N . LEU A 1 135 ? -15.992 7.542 5.574 1.00 85.62 135 LEU A N 1
ATOM 1061 C CA . LEU A 1 135 ? -15.659 6.130 5.725 1.00 85.62 135 LEU A CA 1
ATOM 1062 C C . LEU A 1 135 ? -16.908 5.362 6.115 1.00 85.62 135 LEU A C 1
ATOM 1064 O O . LEU A 1 135 ? -17.777 5.876 6.820 1.00 85.62 135 LEU A O 1
ATOM 1068 N N . TYR A 1 136 ? -16.938 4.088 5.750 1.00 87.69 136 TYR A N 1
ATOM 1069 C CA . TYR A 1 136 ? -17.877 3.146 6.328 1.00 87.69 136 TYR A CA 1
ATOM 1070 C C . TYR A 1 136 ? -17.183 1.833 6.683 1.00 87.69 136 TYR A C 1
ATOM 1072 O O . TYR A 1 136 ? -16.257 1.392 5.998 1.00 87.69 136 TYR A O 1
ATOM 1080 N N . PHE A 1 137 ? -17.679 1.211 7.748 1.00 85.69 137 PHE A N 1
ATOM 1081 C CA . PHE A 1 137 ? -17.289 -0.112 8.213 1.00 85.69 137 PHE A CA 1
ATOM 1082 C C . PHE A 1 137 ? -18.499 -1.028 8.151 1.00 85.69 137 PHE A C 1
ATOM 1084 O O . PHE A 1 137 ? -19.589 -0.658 8.597 1.00 85.69 137 PHE A O 1
ATOM 1091 N N . VAL A 1 138 ? -18.289 -2.231 7.627 1.00 87.62 138 VAL A N 1
ATOM 1092 C CA . VAL A 1 138 ? -19.307 -3.278 7.553 1.00 87.62 138 VAL A CA 1
ATOM 1093 C C . VAL A 1 138 ? -18.928 -4.373 8.542 1.00 87.62 138 VAL A C 1
ATOM 1095 O O . VAL A 1 138 ? -17.868 -4.979 8.419 1.00 87.62 138 VAL A O 1
ATOM 1098 N N . ASP A 1 139 ? -19.789 -4.610 9.528 1.00 87.62 139 ASP A N 1
ATOM 1099 C CA . ASP A 1 139 ? -19.683 -5.725 10.469 1.00 87.62 139 ASP A CA 1
ATOM 1100 C C . ASP A 1 139 ? -20.681 -6.800 10.020 1.00 87.62 139 ASP A C 1
ATOM 1102 O O . ASP A 1 139 ? -21.889 -6.671 10.237 1.00 87.62 139 ASP A O 1
ATOM 1106 N N . ILE A 1 140 ? -20.171 -7.817 9.317 1.00 90.38 140 ILE A N 1
ATOM 1107 C CA . ILE A 1 140 ? -20.987 -8.891 8.731 1.00 90.38 140 ILE A CA 1
ATOM 1108 C C . ILE A 1 140 ? -21.594 -9.762 9.833 1.00 90.38 140 ILE A C 1
ATOM 1110 O O . ILE A 1 140 ? -22.755 -10.150 9.727 1.00 90.38 140 ILE A O 1
ATOM 1114 N N . GLU A 1 141 ? -20.847 -10.025 10.908 1.00 92.19 141 GLU A N 1
ATOM 1115 C CA . GLU A 1 141 ? -21.306 -10.864 12.021 1.00 92.19 141 GLU A CA 1
ATOM 1116 C C . GLU A 1 141 ? -22.492 -10.230 12.748 1.00 92.19 141 GLU A C 1
ATOM 1118 O O . GLU A 1 141 ? -23.447 -10.918 13.108 1.00 92.19 141 GLU A O 1
ATOM 1123 N N . LYS A 1 142 ? -22.465 -8.906 12.923 1.00 92.81 142 LYS A N 1
ATOM 1124 C CA . LYS A 1 142 ? -23.564 -8.154 13.546 1.00 92.81 142 LYS A CA 1
ATOM 1125 C C . LYS A 1 142 ? -24.605 -7.647 12.551 1.00 92.81 142 LYS A C 1
ATOM 1127 O O . LYS A 1 142 ? -25.580 -7.031 12.976 1.00 92.81 142 LYS A O 1
ATOM 1132 N N . GLY A 1 143 ? -24.393 -7.842 11.249 1.00 93.44 143 GLY A N 1
ATOM 1133 C CA . GLY A 1 143 ? -25.266 -7.325 10.194 1.00 93.44 143 GLY A CA 1
ATOM 1134 C C . GLY A 1 143 ? -25.422 -5.800 10.223 1.00 93.44 143 GLY A C 1
ATOM 1135 O O . GLY A 1 143 ? -26.515 -5.294 9.979 1.00 93.44 143 GLY A O 1
ATOM 1136 N N . SER A 1 144 ? -24.362 -5.057 10.563 1.00 94.50 144 SER A N 1
ATOM 1137 C CA . SER A 1 144 ? -24.430 -3.601 10.762 1.00 94.50 144 SER A CA 1
ATOM 1138 C C . SER A 1 144 ? -23.442 -2.830 9.885 1.00 94.50 144 SER A C 1
ATOM 1140 O O . SER A 1 144 ? -22.350 -3.308 9.580 1.00 94.50 144 SER A O 1
ATOM 1142 N N . ILE A 1 145 ? -23.824 -1.608 9.502 1.00 93.00 145 ILE A N 1
ATOM 1143 C CA . ILE A 1 145 ? -22.973 -0.660 8.774 1.00 93.00 145 ILE A CA 1
ATOM 1144 C C . ILE A 1 145 ? -22.840 0.604 9.619 1.00 93.00 145 ILE A C 1
ATOM 1146 O O . ILE A 1 145 ? -23.836 1.138 10.107 1.00 93.00 145 ILE A O 1
ATOM 1150 N N . ARG A 1 146 ? -21.609 1.089 9.794 1.00 90.75 146 ARG A N 1
ATOM 1151 C CA . ARG A 1 146 ? -21.304 2.333 10.516 1.00 90.75 146 ARG A CA 1
ATOM 1152 C C . ARG A 1 146 ? -20.572 3.292 9.594 1.00 90.75 146 ARG A C 1
ATOM 1154 O O . ARG A 1 146 ? -19.587 2.891 8.987 1.00 90.75 146 ARG A O 1
ATOM 1161 N N . GLY A 1 147 ? -21.049 4.529 9.503 1.00 89.12 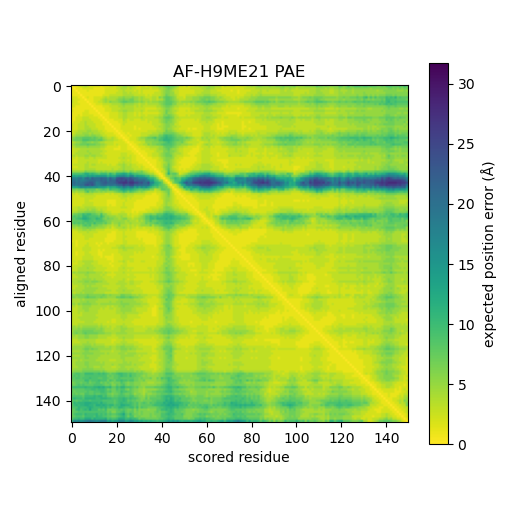147 GLY A N 1
ATOM 1162 C CA . GLY A 1 147 ? -20.414 5.605 8.743 1.00 89.12 147 GLY A CA 1
ATOM 1163 C C . GLY A 1 147 ? -19.714 6.609 9.657 1.00 89.12 147 GLY A C 1
ATOM 1164 O O . GLY A 1 147 ? -20.187 6.865 10.762 1.00 89.12 147 GLY A O 1
ATOM 1165 N N . TYR A 1 148 ? -18.612 7.183 9.186 1.00 84.94 148 TYR A N 1
ATOM 1166 C CA . TYR A 1 148 ? -17.834 8.207 9.881 1.00 84.94 148 TYR A CA 1
ATOM 1167 C C . TYR A 1 148 ? -17.447 9.308 8.889 1.00 84.94 148 TYR A C 1
ATOM 1169 O O . TYR A 1 148 ? -17.078 9.010 7.754 1.00 84.94 148 TYR A O 1
ATOM 1177 N N . GLY A 1 149 ? -17.535 10.567 9.312 1.00 86.31 149 GLY A N 1
ATOM 1178 C CA . GLY A 1 149 ? -16.854 11.677 8.642 1.00 86.31 149 GLY A CA 1
ATOM 1179 C C . GLY A 1 149 ? -15.468 11.868 9.251 1.00 86.31 149 GLY A C 1
ATOM 1180 O O . GLY A 1 149 ? -15.276 11.537 10.424 1.00 86.31 149 GLY A O 1
ATOM 1181 N N . ILE A 1 150 ? -14.524 12.367 8.455 1.00 82.50 150 ILE A N 1
ATOM 1182 C CA . ILE A 1 150 ? -13.202 12.789 8.938 1.00 82.50 150 ILE A CA 1
ATOM 1183 C C . ILE A 1 150 ? -13.239 14.235 9.420 1.00 82.50 150 ILE A C 1
ATOM 1185 O O . ILE A 1 150 ? -13.793 15.090 8.692 1.00 82.50 150 ILE A O 1
#

pLDDT: mean 91.66, std 7.26, range [54.19, 98.06]

Foldseek 3Di:
DFDADPPPGDTLDDDDAPLQDQDPVANHKDWDDKAFFADDDPVQPVDAGKIWTW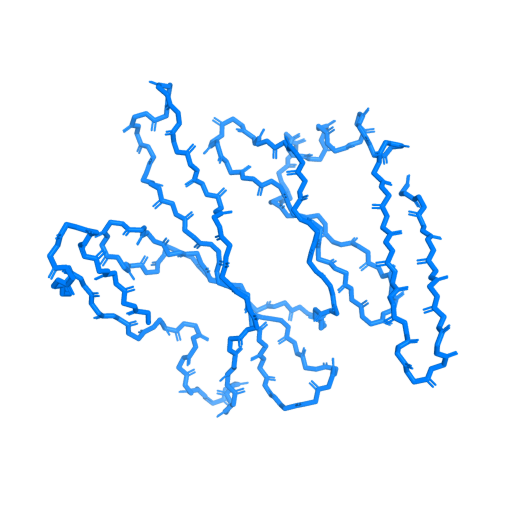TFRDDDQFTWIKIWIARNNHRDTPDIDTHPFGFPDKAFDPDAFPNRTTWIWGAGPVRDTDIPPPDPRSVVVCVVCQQVDKDWDQDVVVRDIDMDGD

Organism: Pinus lambertiana (NCBI:txid3343)

Sequence (150 aa):
LLALHSGDGHIVWSQLIPAFRKTEECQTPSVLKVLPWRIPHQHALDESPAVLIIGKCGLGPDDTGILSFVDSHSGKELESYRLSYPISQVIPLPMTDSTEQRLHLFVDNNARAHLFPRTNEALSMFLKQMSNIYLYFVDIEKGSIRGYGI

Solvent-accessible surface area (backbone atoms only — not comparable to full-atom values): 8777 Å² total; per-residue (Å²): 92,72,43,60,42,89,90,79,61,49,75,76,40,74,39,84,56,72,88,59,45,71,43,93,94,28,77,42,45,44,83,76,48,79,42,88,30,25,65,57,54,97,87,37,84,90,52,78,40,26,31,36,37,36,27,29,44,48,89,63,84,77,28,30,20,31,43,3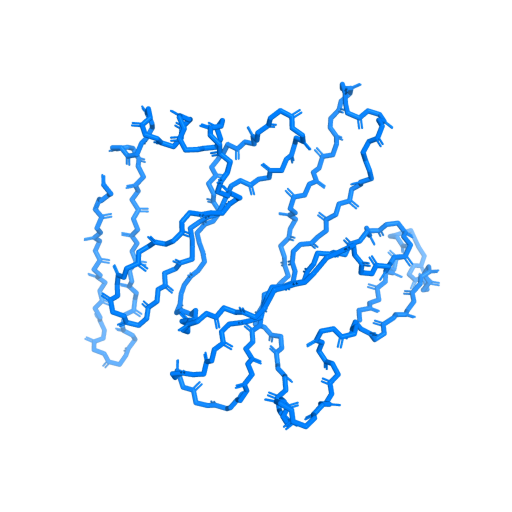4,33,26,34,66,88,73,56,47,73,76,49,70,46,79,45,96,46,22,66,69,45,77,45,78,47,101,47,58,44,99,80,33,41,43,32,32,35,41,22,27,87,82,73,49,73,43,68,33,68,79,42,74,65,44,48,56,56,44,71,76,46,32,82,79,41,74,48,76,48,78,40,75,91,77,73,44,77,50,76,44,76,89

InterPro domains:
  IPR011678 ER membrane protein complex subunit 1, C-terminal [PF07774] (1-150)
  IPR026895 ER membrane protein complex subunit 1 [PTHR21573] (1-150)

Secondary structure (DSSP, 8-state):
-EEE-TTT--EEEE---GGGS--SS-S-EEEEEEEEEE---TT-TTS--EEEEEEEESSSTTPPEEEEEEETTT--EEEEEE-SS--SEEEEEEEE-TT-BEEEEEE-TTS-EEEES--HHHHHHHHHHGGG-EEEEEETTTTEEEEEE-

Nearest PDB structures (foldseek):
  8eoi-assembly1_A  TM=8.520E-01  e=1.531E-07  Homo sapiens
  6ww7-assembly1_A  TM=8.474E-01  e=5.975E-07  Homo sapiens
  8s9s-assembly1_1  TM=8.406E-01  e=2.208E-06  Homo sapiens
  9c7v-assembly1_1  TM=8.428E-01  e=4.999E-06  Homo sapiens
  7adp-assembly1_A  TM=8.416E-01  e=3.363E-05  Homo sapiens